Protein AF-A0A970GTF5-F1 (afdb_monomer)

pLDDT: mean 86.65, std 13.2, range [33.03, 96.88]

Structure (mmCIF, N/CA/C/O backbone):
data_AF-A0A970GTF5-F1
#
_entry.id   AF-A0A970GTF5-F1
#
loop_
_atom_site.group_PDB
_atom_site.id
_atom_site.type_symbol
_atom_site.label_atom_id
_atom_site.label_alt_id
_atom_site.label_comp_id
_atom_site.label_asym_id
_atom_site.label_entity_id
_atom_site.label_seq_id
_atom_site.pdbx_PDB_ins_code
_atom_site.Cartn_x
_atom_site.Cartn_y
_atom_site.Cartn_z
_atom_site.occupancy
_atom_site.B_iso_or_equiv
_atom_site.auth_seq_id
_atom_site.auth_comp_id
_atom_site.auth_asym_id
_atom_site.auth_atom_id
_atom_site.pdbx_PDB_model_num
ATOM 1 N N . MET A 1 1 ? 11.802 3.335 16.504 1.00 33.03 1 MET A N 1
ATOM 2 C CA . MET A 1 1 ? 10.713 2.356 16.689 1.00 33.03 1 MET A CA 1
ATOM 3 C C . MET A 1 1 ? 9.718 2.614 15.568 1.00 33.03 1 MET A C 1
ATOM 5 O O . MET A 1 1 ? 9.012 3.611 15.617 1.00 33.03 1 MET A O 1
ATOM 9 N N . GLU A 1 2 ? 9.787 1.831 14.490 1.00 36.78 2 GLU A N 1
ATOM 10 C CA . GLU A 1 2 ? 8.893 1.966 13.333 1.00 36.78 2 GLU A CA 1
ATOM 11 C C . GLU A 1 2 ? 7.520 1.410 13.710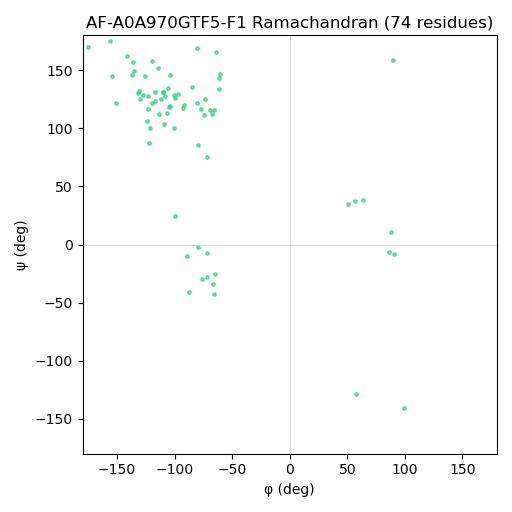 1.00 36.78 2 GLU A C 1
ATOM 13 O O . GLU A 1 2 ? 7.358 0.226 13.992 1.00 36.78 2 GLU A O 1
ATOM 18 N N . ASN A 1 3 ? 6.544 2.306 13.804 1.00 41.09 3 ASN A N 1
ATOM 19 C CA . ASN A 1 3 ? 5.180 1.983 14.182 1.00 41.09 3 ASN A CA 1
ATOM 20 C C . ASN A 1 3 ? 4.473 1.402 12.946 1.00 41.09 3 ASN A C 1
ATOM 22 O O . ASN A 1 3 ? 3.875 2.138 12.165 1.00 41.09 3 ASN A O 1
ATOM 26 N N . ILE A 1 4 ? 4.608 0.092 12.715 1.00 53.91 4 ILE A N 1
ATOM 27 C CA . ILE A 1 4 ? 3.897 -0.634 11.651 1.00 53.91 4 ILE A CA 1
ATOM 28 C C . ILE A 1 4 ? 2.419 -0.734 12.070 1.00 53.91 4 ILE A C 1
ATOM 30 O O . ILE A 1 4 ? 1.957 -1.762 12.560 1.00 53.91 4 ILE A O 1
ATOM 34 N N . ILE A 1 5 ? 1.673 0.368 11.962 1.00 65.12 5 ILE A N 1
ATOM 35 C CA . ILE A 1 5 ? 0.262 0.409 12.357 1.00 65.12 5 ILE A CA 1
ATOM 36 C C . ILE A 1 5 ? -0.590 -0.264 11.276 1.00 65.12 5 ILE A C 1
ATOM 38 O O . ILE A 1 5 ? -0.718 0.229 10.152 1.00 65.12 5 ILE A O 1
ATOM 42 N N . GLY A 1 6 ? -1.245 -1.362 11.656 1.00 68.25 6 GLY A N 1
ATOM 43 C CA . GLY A 1 6 ? -2.417 -1.884 10.952 1.00 68.25 6 GLY A CA 1
ATOM 44 C C . GLY A 1 6 ? -2.151 -2.843 9.794 1.00 68.25 6 GLY A C 1
ATOM 45 O O . GLY A 1 6 ? -3.081 -3.137 9.050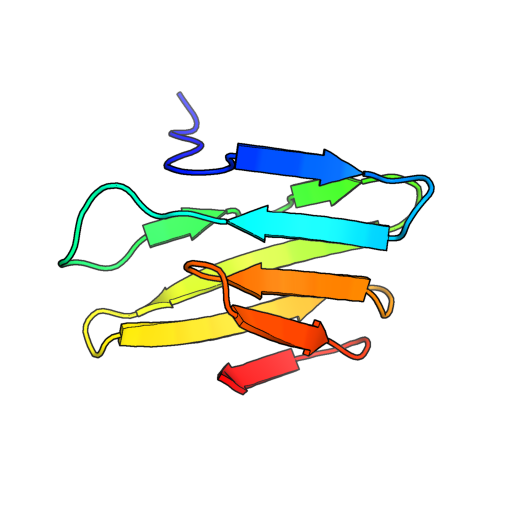 1.00 68.25 6 GLY A O 1
ATOM 46 N N . VAL A 1 7 ? -0.927 -3.345 9.596 1.00 75.88 7 VAL A N 1
ATOM 47 C CA . VAL A 1 7 ? -0.722 -4.465 8.658 1.00 75.88 7 VAL A CA 1
ATOM 48 C C . VAL A 1 7 ? -1.363 -5.712 9.253 1.00 75.88 7 VAL A C 1
ATOM 50 O O . VAL A 1 7 ? -0.918 -6.190 10.294 1.00 75.88 7 VAL A O 1
ATOM 53 N N . HIS A 1 8 ? -2.393 -6.237 8.594 1.00 81.12 8 HIS A N 1
ATOM 54 C CA . HIS A 1 8 ? -3.049 -7.467 9.028 1.00 81.12 8 HIS A CA 1
ATOM 55 C C . HIS A 1 8 ? -2.359 -8.698 8.435 1.00 81.12 8 HIS A C 1
ATOM 57 O O . HIS A 1 8 ? -2.134 -9.688 9.128 1.00 81.12 8 HIS A O 1
ATOM 63 N N . ARG A 1 9 ? -1.970 -8.628 7.155 1.00 84.88 9 ARG A N 1
ATOM 64 C CA . ARG A 1 9 ? -1.334 -9.742 6.443 1.00 84.88 9 ARG A CA 1
ATOM 65 C C . ARG A 1 9 ? -0.453 -9.246 5.301 1.00 84.88 9 ARG A C 1
ATOM 67 O O . ARG A 1 9 ? -0.793 -8.293 4.611 1.00 84.88 9 ARG A O 1
ATOM 74 N N . ILE A 1 10 ? 0.656 -9.940 5.062 1.00 87.88 10 ILE A N 1
ATOM 75 C CA . ILE A 1 10 ? 1.489 -9.778 3.865 1.00 87.88 10 ILE A CA 1
ATOM 76 C C . ILE A 1 10 ? 1.738 -11.169 3.291 1.00 87.88 10 ILE A C 1
ATOM 78 O O . ILE A 1 10 ? 2.220 -12.053 3.997 1.00 87.88 10 ILE A O 1
ATOM 82 N N . SER A 1 11 ? 1.418 -11.367 2.015 1.00 88.44 11 SER A N 1
ATOM 83 C CA . SER A 1 11 ? 1.672 -12.604 1.280 1.00 88.44 11 SER A CA 1
ATOM 84 C C . SER A 1 11 ? 2.546 -12.289 0.072 1.00 88.44 11 SER A C 1
ATOM 86 O O . SER A 1 11 ? 2.070 -11.796 -0.947 1.00 88.44 11 SER A O 1
ATOM 88 N N . ALA A 1 12 ? 3.848 -12.562 0.189 1.00 85.81 12 ALA A N 1
ATOM 89 C CA . ALA A 1 12 ? 4.796 -12.366 -0.908 1.00 85.81 12 ALA A CA 1
ATOM 90 C C . ALA A 1 12 ? 4.529 -13.318 -2.084 1.00 85.81 12 ALA A C 1
ATOM 92 O O . ALA A 1 12 ? 4.716 -12.931 -3.233 1.00 85.81 12 ALA A O 1
ATOM 93 N N . LEU A 1 13 ? 4.072 -14.541 -1.791 1.00 87.94 13 LEU A N 1
ATOM 94 C CA . LEU A 1 13 ? 3.732 -15.544 -2.799 1.00 87.94 13 LEU A CA 1
ATOM 95 C C . LEU A 1 13 ? 2.533 -15.107 -3.649 1.00 87.94 13 LEU A C 1
ATOM 97 O O . LEU A 1 13 ? 2.550 -15.267 -4.863 1.00 87.94 13 LEU A O 1
ATOM 101 N N . GLU A 1 14 ? 1.507 -14.544 -3.009 1.00 88.25 14 GLU A N 1
ATOM 102 C CA . GLU A 1 14 ? 0.281 -14.103 -3.688 1.00 88.25 14 GLU A CA 1
ATOM 103 C C . GLU A 1 14 ? 0.367 -12.651 -4.183 1.00 88.25 14 GLU A C 1
ATOM 105 O O . GLU A 1 14 ? -0.512 -12.195 -4.909 1.00 88.25 14 GLU A O 1
ATOM 110 N N . GLY A 1 15 ? 1.402 -11.904 -3.783 1.00 90.81 15 GLY A N 1
ATOM 111 C CA . GLY A 1 15 ? 1.516 -10.476 -4.074 1.00 90.81 15 GLY A CA 1
ATOM 112 C C . GLY A 1 15 ? 0.406 -9.655 -3.414 1.00 90.81 15 GLY A C 1
ATOM 113 O O . GLY A 1 15 ? -0.108 -8.727 -4.032 1.00 90.81 15 GLY A O 1
ATOM 114 N N . VAL A 1 16 ? 0.017 -10.005 -2.184 1.00 92.69 16 VAL A N 1
ATOM 115 C CA . VAL A 1 16 ? -1.090 -9.363 -1.458 1.00 92.69 16 VAL A CA 1
ATOM 116 C C . VAL A 1 16 ? -0.586 -8.681 -0.193 1.00 92.69 16 VAL A C 1
ATOM 118 O O . VAL A 1 16 ? 0.107 -9.296 0.621 1.00 92.69 16 VAL A O 1
ATOM 121 N N . VAL A 1 17 ? -0.989 -7.428 0.005 1.00 91.94 17 VAL A N 1
ATOM 122 C CA . VAL A 1 17 ? -0.845 -6.710 1.275 1.00 91.94 17 VAL A CA 1
ATOM 123 C C . VAL A 1 17 ? -2.234 -6.384 1.798 1.00 91.94 17 VAL A C 1
ATOM 125 O O . VAL A 1 17 ? -3.011 -5.733 1.110 1.00 91.94 17 VAL A O 1
ATOM 128 N N . GLU A 1 18 ? -2.548 -6.813 3.014 1.00 92.25 18 GLU A N 1
ATOM 129 C CA . GLU A 1 18 ? -3.783 -6.458 3.703 1.00 92.25 18 GLU A CA 1
ATOM 130 C C . GLU A 1 18 ? -3.497 -5.432 4.793 1.00 92.25 18 GLU A C 1
ATOM 132 O O . GLU A 1 18 ? -2.742 -5.680 5.742 1.00 92.25 18 GLU A O 1
ATOM 137 N N . TRP A 1 19 ? -4.108 -4.261 4.636 1.00 90.75 19 TRP A N 1
ATOM 138 C CA . TRP A 1 19 ? -3.907 -3.117 5.502 1.00 90.75 19 TRP A CA 1
ATOM 139 C C . TRP A 1 19 ? -5.230 -2.644 6.106 1.00 90.75 19 TRP A C 1
ATOM 141 O O . TRP A 1 19 ? -6.143 -2.178 5.418 1.00 90.75 19 TRP A O 1
ATOM 151 N N . LEU A 1 20 ? -5.304 -2.745 7.430 1.00 86.56 20 LEU A N 1
ATOM 152 C CA . LEU A 1 20 ? -6.420 -2.324 8.259 1.00 86.56 20 LEU A CA 1
ATOM 153 C C . LEU A 1 20 ? -5.918 -1.304 9.296 1.00 86.56 20 LEU A C 1
ATOM 155 O O . LEU A 1 20 ? -5.539 -1.676 10.410 1.00 86.56 20 LEU A O 1
ATOM 159 N N . PRO A 1 21 ? -5.879 -0.005 8.956 1.00 79.06 21 PRO A N 1
ATOM 160 C CA . PRO A 1 21 ? -5.446 1.015 9.900 1.00 79.06 21 PRO A CA 1
ATOM 161 C C . PRO A 1 21 ? -6.433 1.111 11.072 1.00 79.06 21 PRO A C 1
ATOM 163 O O . PRO A 1 21 ? -7.586 1.493 10.888 1.00 79.06 21 PRO A O 1
ATOM 166 N N . GLY A 1 22 ? -5.974 0.780 12.283 1.00 72.38 22 GLY A N 1
ATOM 167 C CA . GLY A 1 22 ? -6.806 0.763 13.495 1.00 72.38 22 GLY A CA 1
ATOM 168 C C . GLY A 1 22 ? -7.213 2.142 14.032 1.00 72.38 22 GLY A C 1
ATOM 169 O O . GLY A 1 22 ? -8.013 2.217 14.957 1.0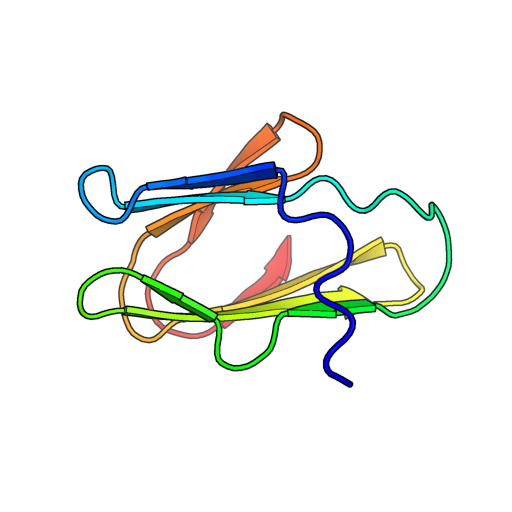0 72.38 22 GLY A O 1
ATOM 170 N N . VAL A 1 23 ? -6.682 3.231 13.466 1.00 71.81 23 VAL A N 1
ATOM 171 C CA . VAL A 1 23 ? -7.031 4.611 13.840 1.00 71.81 23 VAL A CA 1
ATOM 172 C C . VAL A 1 23 ? -7.784 5.260 12.676 1.00 71.81 23 VAL A C 1
ATOM 174 O O . VAL A 1 23 ? -7.253 5.261 11.562 1.00 71.81 23 VAL A O 1
ATOM 177 N N . PRO A 1 24 ? -8.995 5.812 12.873 1.00 66.19 24 PRO A N 1
ATOM 178 C CA . PRO A 1 24 ? -9.809 6.355 11.782 1.00 66.19 24 PRO A CA 1
ATOM 179 C C . PRO A 1 24 ? -9.259 7.664 11.205 1.00 66.19 24 PRO A C 1
ATOM 181 O O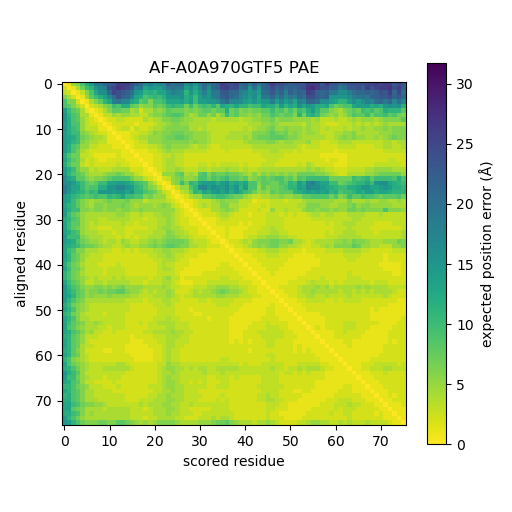 . PRO A 1 24 ? -9.435 7.913 10.017 1.00 66.19 24 PRO A O 1
ATOM 184 N N . GLU A 1 25 ? -8.538 8.445 12.008 1.00 69.56 25 GLU A N 1
ATOM 185 C CA . GLU A 1 25 ? -8.115 9.807 11.672 1.00 69.56 25 GLU A CA 1
ATOM 186 C C . GLU A 1 25 ? -6.592 9.956 11.670 1.00 69.56 25 GLU A C 1
ATOM 188 O O . GLU A 1 25 ? -5.866 9.165 12.278 1.00 69.56 25 GLU A O 1
ATOM 193 N N . GLY A 1 26 ? -6.106 10.968 10.955 1.00 76.44 26 GLY A N 1
ATOM 194 C CA . GLY A 1 26 ? -4.690 11.304 10.890 1.00 76.44 26 GLY A CA 1
ATOM 195 C C . GLY A 1 26 ? -3.922 10.599 9.773 1.00 76.44 26 GLY A C 1
ATOM 196 O O . GLY A 1 26 ? -4.320 9.548 9.254 1.00 76.44 26 GLY A O 1
ATOM 197 N N . ARG A 1 27 ? -2.784 11.200 9.426 1.00 85.31 27 ARG A N 1
ATOM 198 C CA . ARG A 1 27 ? -1.836 10.673 8.456 1.00 85.31 27 ARG A CA 1
ATOM 199 C C . ARG A 1 27 ? -1.084 9.497 9.057 1.00 85.31 27 ARG A C 1
ATOM 201 O O . ARG A 1 27 ? -0.434 9.635 10.092 1.00 85.31 27 ARG A O 1
ATOM 208 N N . LEU A 1 28 ? -1.120 8.359 8.377 1.00 88.19 28 LEU A N 1
ATOM 209 C CA . LEU A 1 28 ? -0.321 7.198 8.745 1.00 88.19 28 LEU A CA 1
ATOM 210 C C . LEU A 1 28 ? 0.198 6.495 7.505 1.00 88.19 28 LEU A C 1
ATOM 212 O O . LEU A 1 28 ? -0.333 6.662 6.411 1.00 88.19 28 LEU A O 1
ATOM 216 N N . GLY A 1 29 ? 1.210 5.664 7.674 1.00 85.94 29 GLY A N 1
ATOM 217 C CA . GLY A 1 29 ? 1.650 4.869 6.555 1.00 85.94 29 GLY A CA 1
ATOM 218 C C . GLY A 1 29 ? 2.739 3.882 6.880 1.00 85.94 29 GLY A C 1
ATOM 219 O O . GLY A 1 29 ? 3.339 3.898 7.953 1.00 85.94 29 GLY A O 1
ATOM 220 N N . LEU A 1 30 ? 2.962 3.029 5.898 1.00 88.06 30 LEU A N 1
ATOM 221 C CA . LEU A 1 30 ? 3.987 2.012 5.845 1.00 88.06 30 LEU A CA 1
ATOM 222 C C . LEU A 1 30 ? 4.933 2.434 4.737 1.00 88.06 30 LEU A C 1
ATOM 224 O O . LEU A 1 30 ? 4.541 2.469 3.577 1.00 88.06 30 LEU A O 1
ATOM 228 N N . THR A 1 31 ? 6.156 2.796 5.082 1.00 90.25 31 THR A N 1
ATOM 229 C CA . THR A 1 31 ? 7.185 3.146 4.099 1.00 90.25 31 THR A CA 1
ATOM 230 C C . THR A 1 31 ? 8.176 2.004 3.974 1.00 90.25 31 THR A C 1
ATOM 232 O O . THR A 1 31 ? 8.493 1.369 4.978 1.00 90.25 31 THR A O 1
ATOM 235 N N . ASN A 1 32 ? 8.711 1.776 2.774 1.00 90.25 32 ASN A N 1
ATOM 236 C CA . ASN A 1 32 ? 9.714 0.746 2.497 1.00 90.25 32 ASN A CA 1
ATOM 237 C C . ASN A 1 32 ? 9.246 -0.668 2.907 1.00 90.25 32 ASN A C 1
ATOM 239 O O . ASN A 1 32 ? 10.039 -1.485 3.379 1.00 90.25 32 ASN A O 1
ATOM 243 N N . LEU A 1 33 ? 7.956 -0.964 2.713 1.00 90.12 33 LEU A N 1
ATOM 244 C CA . LEU A 1 33 ? 7.368 -2.277 2.957 1.00 90.12 33 LEU A CA 1
ATOM 245 C C . LE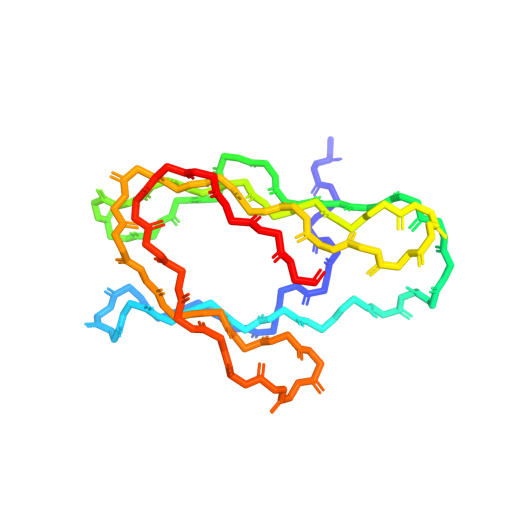U A 1 33 ? 7.921 -3.279 1.944 1.00 90.12 33 LEU A C 1
ATOM 247 O O . LEU A 1 33 ? 7.627 -3.186 0.753 1.00 90.12 33 LEU A O 1
ATOM 251 N N . ARG A 1 34 ? 8.711 -4.244 2.412 1.00 90.38 34 ARG A N 1
ATOM 252 C CA . ARG A 1 34 ? 9.344 -5.259 1.561 1.00 90.38 34 ARG A CA 1
ATOM 253 C C . ARG A 1 34 ? 8.57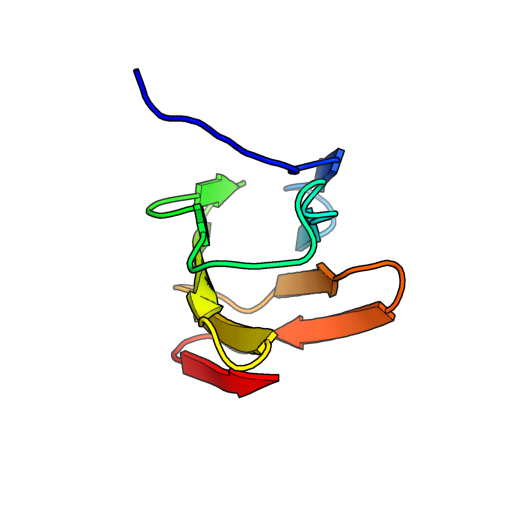4 -6.566 1.612 1.00 90.38 34 ARG A C 1
ATOM 255 O O . ARG A 1 34 ? 8.311 -7.086 2.693 1.00 90.38 34 ARG A O 1
ATOM 262 N N . PHE A 1 35 ? 8.249 -7.107 0.444 1.00 88.00 35 PHE A N 1
ATOM 263 C CA . PHE A 1 35 ? 7.599 -8.407 0.312 1.00 88.00 35 PHE A CA 1
ATOM 264 C C . PHE A 1 35 ? 7.993 -9.059 -1.012 1.00 88.00 35 PHE A C 1
ATOM 266 O O . PHE A 1 35 ? 7.799 -8.495 -2.089 1.00 88.00 35 PHE A O 1
ATOM 273 N N . GLY A 1 36 ? 8.588 -10.252 -0.928 1.00 88.31 36 GLY A N 1
ATOM 274 C CA . GLY A 1 36 ? 9.216 -10.890 -2.084 1.00 88.31 36 GLY A CA 1
ATOM 275 C C . GLY A 1 36 ? 10.301 -9.988 -2.677 1.00 88.31 36 GLY A C 1
ATOM 276 O O . GLY A 1 36 ? 11.146 -9.477 -1.948 1.00 88.31 36 GLY A O 1
ATOM 277 N N . ASP A 1 37 ? 10.231 -9.760 -3.989 1.00 90.81 37 ASP A N 1
ATOM 278 C CA . ASP A 1 37 ? 11.115 -8.843 -4.727 1.00 90.81 37 ASP A CA 1
ATOM 279 C C . ASP A 1 37 ? 10.449 -7.474 -4.998 1.00 90.81 37 ASP A C 1
ATOM 281 O O . ASP A 1 37 ? 10.752 -6.796 -5.980 1.00 90.81 37 ASP A O 1
ATOM 285 N N . ASN A 1 38 ? 9.468 -7.089 -4.174 1.00 93.38 38 ASN A N 1
ATOM 286 C CA . ASN A 1 38 ? 8.769 -5.811 -4.268 1.00 93.38 38 ASN A CA 1
ATOM 287 C C . ASN A 1 38 ? 9.054 -4.935 -3.041 1.00 93.38 38 ASN A C 1
ATOM 289 O O . ASN A 1 38 ? 9.298 -5.422 -1.933 1.00 93.38 38 ASN A O 1
ATOM 293 N N . VAL A 1 39 ? 8.991 -3.624 -3.253 1.00 94.62 39 VAL A N 1
ATOM 294 C CA . VAL A 1 39 ? 9.012 -2.611 -2.202 1.00 94.62 39 VAL A CA 1
ATOM 295 C C . VAL A 1 39 ? 7.870 -1.636 -2.451 1.00 94.62 39 VAL A C 1
ATOM 297 O O . VAL A 1 39 ? 7.696 -1.169 -3.581 1.00 94.62 39 VAL A O 1
ATOM 300 N N . ALA A 1 40 ? 7.092 -1.345 -1.410 1.00 94.50 40 ALA A N 1
ATOM 301 C CA . ALA A 1 40 ? 5.974 -0.421 -1.498 1.00 94.50 40 ALA A CA 1
ATOM 302 C C . ALA A 1 40 ? 5.908 0.566 -0.326 1.00 94.50 40 ALA A C 1
ATOM 304 O O . ALA A 1 40 ? 6.278 0.251 0.802 1.00 94.50 40 ALA A O 1
ATOM 305 N N . ASP A 1 41 ? 5.381 1.749 -0.612 1.00 94.00 41 ASP A N 1
ATOM 306 C CA . ASP A 1 41 ? 4.945 2.736 0.362 1.00 94.00 41 ASP A CA 1
ATOM 307 C C . ASP A 1 41 ? 3.413 2.812 0.314 1.00 94.00 41 ASP A C 1
ATOM 309 O O . ASP A 1 41 ? 2.836 2.931 -0.766 1.00 94.00 41 ASP A O 1
ATOM 313 N N . LEU A 1 42 ? 2.757 2.759 1.469 1.00 92.94 42 LEU A N 1
ATOM 314 C CA . LEU A 1 42 ? 1.310 2.880 1.642 1.00 92.94 42 LEU A CA 1
ATOM 315 C C . LEU A 1 42 ? 1.049 4.012 2.624 1.00 92.94 42 LEU A C 1
ATOM 317 O O . LEU A 1 42 ? 1.303 3.854 3.813 1.00 92.94 42 LEU A O 1
ATOM 321 N N . ILE A 1 43 ? 0.571 5.156 2.150 1.00 92.00 43 ILE A N 1
ATOM 322 C CA . ILE A 1 43 ? 0.332 6.330 2.988 1.00 92.00 43 ILE A CA 1
ATOM 323 C C . ILE A 1 43 ? -1.143 6.697 2.922 1.00 92.00 43 ILE A C 1
ATOM 325 O O . ILE A 1 43 ? -1.651 6.988 1.848 1.00 92.00 43 ILE A O 1
ATOM 329 N N . ARG A 1 44 ? -1.820 6.724 4.067 1.00 90.81 44 ARG A N 1
ATOM 330 C CA . ARG A 1 44 ? -3.141 7.329 4.212 1.00 90.81 44 ARG A CA 1
ATOM 331 C C . ARG A 1 44 ? -2.956 8.776 4.641 1.00 90.81 44 ARG A C 1
ATOM 333 O O . ARG A 1 44 ? -2.379 9.027 5.698 1.00 90.81 44 ARG A O 1
ATOM 340 N N . GLU A 1 45 ? -3.452 9.703 3.841 1.00 89.62 45 GLU A N 1
ATOM 341 C CA . GLU A 1 45 ? -3.476 11.130 4.144 1.00 89.62 45 GLU A CA 1
ATOM 342 C C . GLU A 1 45 ? -4.657 11.481 5.074 1.00 89.62 45 GLU A C 1
ATOM 344 O O . GLU A 1 45 ? -5.526 10.654 5.363 1.00 89.62 45 GLU A O 1
ATOM 349 N N . ASN A 1 46 ? -4.672 12.705 5.611 1.00 86.44 46 ASN A N 1
ATOM 350 C CA . ASN A 1 46 ? -5.678 13.131 6.599 1.00 86.44 46 ASN A CA 1
ATOM 351 C C . ASN A 1 46 ? -7.111 13.178 6.043 1.00 86.44 46 ASN A C 1
ATOM 353 O O . ASN A 1 46 ? -8.064 13.057 6.805 1.00 86.44 46 ASN A O 1
ATOM 357 N N . ASP A 1 47 ? -7.254 13.357 4.733 1.00 87.50 47 ASP A N 1
ATOM 358 C CA . ASP A 1 47 ? -8.526 13.350 4.003 1.00 87.50 47 ASP A CA 1
ATOM 359 C C . ASP A 1 47 ? -9.049 11.926 3.728 1.00 87.50 47 ASP A C 1
ATOM 361 O O . ASP A 1 47 ? -10.129 11.758 3.167 1.00 87.50 47 ASP A O 1
ATOM 365 N N . GLY A 1 48 ? -8.296 10.896 4.135 1.00 85.06 48 GLY A N 1
ATOM 366 C CA . GLY A 1 48 ? -8.623 9.489 3.923 1.00 85.06 48 GLY A CA 1
ATOM 367 C C . GLY A 1 48 ? -8.064 8.898 2.630 1.00 85.06 48 GLY A C 1
ATOM 368 O O . GLY A 1 48 ? -8.112 7.673 2.491 1.00 85.06 48 GLY A O 1
ATOM 369 N N . THR A 1 49 ? -7.489 9.723 1.749 1.00 91.25 49 THR A N 1
ATOM 370 C CA . THR A 1 49 ? -6.860 9.298 0.494 1.00 91.25 49 THR A CA 1
ATOM 371 C C . THR A 1 49 ? -5.693 8.361 0.780 1.00 91.25 49 THR A C 1
ATOM 373 O O . THR A 1 49 ? -4.854 8.656 1.636 1.00 91.25 49 THR A O 1
ATOM 376 N N . VAL A 1 50 ? -5.590 7.245 0.055 1.00 92.62 50 VAL A N 1
ATOM 377 C CA . VAL A 1 50 ? -4.445 6.336 0.176 1.00 92.62 50 VAL A CA 1
ATOM 378 C C . VAL A 1 50 ? -3.542 6.467 -1.041 1.00 92.62 50 VAL A C 1
ATOM 380 O O . VAL A 1 50 ? -3.882 6.084 -2.157 1.00 92.62 50 VAL A O 1
ATOM 383 N N . ARG A 1 51 ? -2.336 6.979 -0.808 1.00 95.31 51 ARG A N 1
ATOM 384 C CA . ARG A 1 51 ? -1.258 7.043 -1.786 1.00 95.31 51 ARG A CA 1
ATOM 385 C C . ARG A 1 51 ? -0.377 5.806 -1.669 1.00 95.31 51 ARG A C 1
ATOM 387 O O . ARG A 1 51 ? 0.299 5.599 -0.662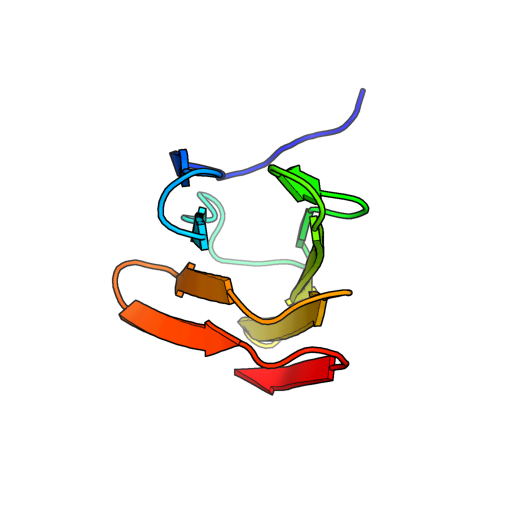 1.00 95.31 51 ARG A O 1
ATOM 394 N N . ILE A 1 52 ? -0.339 5.028 -2.740 1.00 95.94 52 ILE A N 1
ATOM 395 C CA . ILE A 1 52 ? 0.517 3.857 -2.892 1.00 95.94 52 ILE A CA 1
ATOM 396 C C . ILE A 1 52 ? 1.661 4.189 -3.844 1.00 95.94 52 ILE A C 1
ATOM 398 O O . ILE A 1 52 ? 1.442 4.745 -4.920 1.00 95.94 52 ILE A O 1
ATOM 402 N N . ARG A 1 53 ? 2.882 3.804 -3.481 1.00 96.88 53 ARG A N 1
ATOM 403 C CA . ARG A 1 53 ? 4.019 3.734 -4.401 1.00 96.88 53 ARG A CA 1
ATOM 404 C C . ARG A 1 53 ? 4.565 2.319 -4.383 1.00 96.88 53 ARG A C 1
ATOM 406 O O . ARG A 1 53 ? 4.868 1.837 -3.307 1.00 96.88 53 ARG A O 1
ATOM 413 N N . ALA A 1 54 ? 4.737 1.666 -5.524 1.00 96.69 54 ALA A N 1
ATOM 414 C CA . ALA A 1 54 ? 5.288 0.312 -5.569 1.00 96.69 54 ALA A CA 1
ATOM 415 C C . ALA A 1 54 ? 6.303 0.136 -6.697 1.00 96.69 54 ALA A C 1
ATOM 417 O O . ALA A 1 54 ? 6.165 0.728 -7.769 1.00 96.69 54 ALA A O 1
ATOM 418 N N . ALA A 1 55 ? 7.322 -0.691 -6.466 1.00 96.12 55 ALA A N 1
ATOM 419 C CA . ALA A 1 55 ? 8.305 -1.037 -7.491 1.00 96.12 55 ALA A CA 1
ATOM 420 C C . ALA A 1 55 ? 7.755 -2.043 -8.519 1.00 96.12 55 ALA A C 1
ATOM 422 O O . ALA A 1 55 ? 8.156 -2.017 -9.681 1.00 96.12 55 ALA A O 1
ATOM 423 N N . LYS A 1 56 ? 6.828 -2.914 -8.106 1.00 96.12 56 LYS A N 1
ATOM 424 C CA . LYS A 1 56 ? 6.160 -3.922 -8.942 1.00 96.12 56 LYS A CA 1
ATOM 425 C C . LYS A 1 56 ? 4.654 -3.954 -8.661 1.00 96.12 56 LYS A C 1
ATOM 427 O O . LYS A 1 56 ? 4.245 -3.544 -7.571 1.00 96.12 56 LYS A O 1
ATOM 432 N N . PRO A 1 57 ? 3.830 -4.442 -9.606 1.00 96.12 57 PRO A N 1
ATOM 433 C CA . PRO A 1 57 ? 2.404 -4.596 -9.365 1.00 96.12 57 PRO A CA 1
ATOM 434 C C . PRO A 1 57 ? 2.127 -5.572 -8.216 1.00 96.12 57 PRO A C 1
ATOM 436 O O . PRO A 1 57 ? 2.835 -6.565 -8.047 1.00 96.12 57 PRO A O 1
ATOM 439 N N . PHE A 1 58 ? 1.098 -5.279 -7.430 1.00 95.94 58 PHE A N 1
ATOM 440 C CA . PHE A 1 58 ? 0.605 -6.127 -6.345 1.00 95.94 58 PHE A CA 1
ATOM 441 C C . PHE A 1 58 ? -0.869 -5.794 -6.065 1.00 95.94 58 PHE A C 1
ATOM 443 O O . PHE A 1 58 ? -1.421 -4.856 -6.642 1.00 95.94 58 PHE A O 1
ATOM 450 N N . ARG A 1 59 ? -1.513 -6.548 -5.175 1.00 96.19 59 ARG A N 1
ATOM 451 C CA . ARG A 1 59 ? -2.879 -6.280 -4.722 1.00 96.19 59 ARG A CA 1
ATOM 452 C C . ARG A 1 59 ? -2.880 -5.762 -3.287 1.00 96.19 59 ARG A C 1
ATOM 454 O O . ARG A 1 59 ? -2.326 -6.396 -2.390 1.00 96.19 59 ARG A O 1
ATOM 461 N N . LEU A 1 60 ? -3.538 -4.629 -3.067 1.00 95.38 60 LEU A N 1
ATOM 462 C CA . LEU A 1 60 ? -3.795 -4.076 -1.741 1.00 95.38 60 LEU A CA 1
ATOM 463 C C . LEU A 1 60 ? -5.223 -4.419 -1.318 1.00 95.38 60 LEU A C 1
ATOM 465 O O . LEU A 1 60 ? -6.169 -4.094 -2.025 1.00 95.38 60 LEU A O 1
ATOM 469 N N . VAL A 1 61 ? -5.396 -5.024 -0.149 1.00 94.62 61 VAL A N 1
ATOM 470 C CA . VAL A 1 61 ? -6.694 -5.128 0.523 1.00 94.62 61 VAL A CA 1
ATOM 471 C C . VAL A 1 61 ? -6.735 -4.051 1.601 1.00 94.62 61 VAL A C 1
ATOM 473 O O . VAL A 1 61 ? -6.126 -4.198 2.658 1.00 94.62 61 VAL A O 1
ATOM 476 N N . TYR A 1 62 ? -7.409 -2.938 1.321 1.00 91.44 62 TYR A N 1
ATOM 477 C CA . TYR A 1 62 ? -7.534 -1.806 2.234 1.00 91.44 62 TYR A CA 1
ATOM 478 C C . TYR A 1 62 ? -8.926 -1.786 2.858 1.00 91.44 62 TYR A C 1
ATOM 480 O O . TYR A 1 62 ? -9.928 -1.693 2.151 1.00 91.44 62 TYR A O 1
ATOM 488 N N . LYS A 1 63 ? -9.001 -1.893 4.192 1.00 88.00 63 LY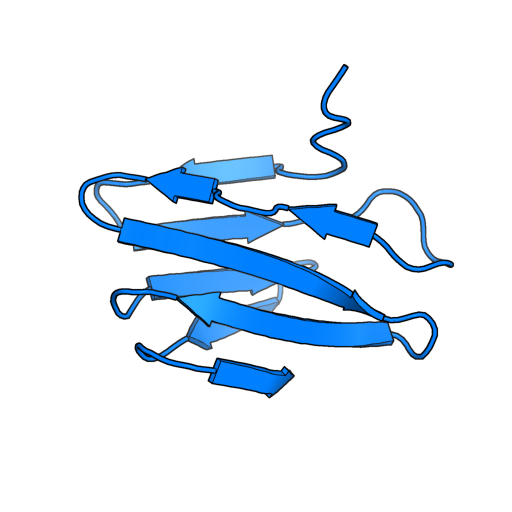S A N 1
ATOM 489 C CA . LYS A 1 63 ? -10.279 -1.955 4.935 1.00 88.00 63 LYS A CA 1
ATOM 490 C C . LYS A 1 63 ? -11.263 -3.012 4.387 1.00 88.00 63 LYS A C 1
ATOM 492 O O . LYS A 1 63 ? -12.471 -2.802 4.399 1.00 88.00 63 LYS A O 1
ATOM 497 N N . GLY A 1 64 ? -10.742 -4.142 3.904 1.00 89.25 64 GLY A N 1
ATOM 498 C CA . GLY A 1 64 ? -11.533 -5.232 3.319 1.00 89.25 64 GLY A CA 1
ATOM 499 C C . GLY A 1 64 ? -11.852 -5.084 1.825 1.00 89.25 64 GLY A C 1
ATOM 500 O O . GLY A 1 64 ? -12.347 -6.035 1.226 1.00 89.25 64 GLY A O 1
ATOM 501 N N . THR A 1 65 ? -11.528 -3.949 1.197 1.00 92.12 65 THR A N 1
ATOM 502 C CA . THR A 1 65 ? -11.711 -3.733 -0.246 1.00 92.12 65 THR A CA 1
ATOM 503 C C . THR A 1 65 ? -10.412 -4.005 -0.996 1.00 92.12 65 THR A C 1
ATOM 505 O O . THR A 1 65 ? -9.359 -3.482 -0.637 1.00 92.12 65 THR A O 1
ATOM 508 N N . ALA A 1 66 ? -10.475 -4.828 -2.043 1.00 94.56 66 ALA A N 1
ATOM 509 C CA . ALA A 1 66 ? -9.321 -5.145 -2.878 1.00 94.56 66 ALA A CA 1
ATOM 510 C C . ALA A 1 66 ? -9.112 -4.099 -3.983 1.00 94.56 66 ALA A C 1
ATOM 512 O O . ALA A 1 66 ? -10.050 -3.729 -4.687 1.00 94.56 66 ALA A O 1
ATOM 513 N N . HIS A 1 67 ? -7.862 -3.686 -4.167 1.00 95.94 67 HIS A N 1
ATOM 514 C CA . HIS A 1 67 ? -7.408 -2.751 -5.186 1.00 95.94 67 HIS A CA 1
ATOM 515 C C . HIS A 1 67 ? -6.182 -3.329 -5.893 1.00 95.94 67 HIS A C 1
ATOM 517 O O . HIS A 1 67 ? -5.223 -3.757 -5.245 1.00 95.94 67 HIS A O 1
ATOM 523 N N . ASP A 1 68 ? -6.193 -3.325 -7.224 1.00 95.62 68 ASP A N 1
ATOM 524 C CA . ASP A 1 68 ? -5.007 -3.657 -8.007 1.00 95.62 68 ASP A CA 1
ATOM 525 C C . ASP A 1 68 ? -4.096 -2.423 -8.076 1.00 95.62 68 ASP A C 1
ATOM 527 O O . ASP A 1 68 ? -4.503 -1.344 -8.509 1.00 95.62 68 ASP A O 1
ATOM 531 N N . CYS A 1 69 ? -2.858 -2.574 -7.612 1.00 96.06 69 CYS A N 1
ATOM 532 C CA . CYS A 1 69 ? -1.869 -1.507 -7.567 1.00 96.06 69 CYS A CA 1
ATOM 533 C C . CYS A 1 69 ? -0.786 -1.792 -8.614 1.00 96.06 69 CYS A C 1
ATOM 535 O O . CYS A 1 69 ? 0.053 -2.667 -8.382 1.00 96.06 69 CYS A O 1
ATOM 537 N N . PRO A 1 70 ? -0.772 -1.098 -9.767 1.00 96.12 70 PRO A N 1
ATOM 538 C CA . PRO A 1 70 ? 0.329 -1.201 -10.719 1.00 96.12 70 PRO A CA 1
ATOM 539 C C . PRO A 1 70 ? 1.647 -0.684 -10.124 1.00 96.12 70 PRO A C 1
ATOM 541 O O . PRO A 1 70 ? 1.675 0.017 -9.110 1.00 96.12 70 PRO A O 1
ATOM 544 N N . ALA A 1 71 ? 2.761 -1.002 -10.789 1.00 96.12 71 ALA A N 1
ATOM 545 C CA . ALA A 1 71 ? 4.039 -0.365 -10.482 1.00 96.12 71 ALA A CA 1
ATOM 546 C C . ALA A 1 71 ? 3.951 1.156 -10.698 1.00 96.12 71 ALA A C 1
ATOM 548 O O . ALA A 1 71 ? 3.273 1.631 -11.609 1.00 96.12 71 ALA A O 1
ATOM 549 N N . GLY A 1 72 ? 4.674 1.920 -9.881 1.00 96.25 72 GLY A N 1
ATOM 550 C CA . GLY A 1 72 ? 4.609 3.378 -9.873 1.00 96.25 72 GLY A CA 1
ATOM 551 C C . GLY A 1 72 ? 3.723 3.899 -8.748 1.00 96.25 72 GLY A C 1
ATOM 552 O O . GLY A 1 72 ? 3.802 3.405 -7.626 1.00 96.25 72 GLY A O 1
ATOM 553 N N . VAL A 1 73 ? 2.945 4.946 -9.024 1.00 96.56 73 VAL A N 1
ATOM 554 C CA . VAL A 1 73 ? 2.096 5.620 -8.032 1.00 96.56 73 VAL A CA 1
ATOM 555 C C . VAL A 1 73 ? 0.629 5.344 -8.334 1.00 96.56 73 VAL A C 1
ATOM 557 O O . VAL A 1 73 ? 0.188 5.542 -9.460 1.00 96.56 73 VAL A O 1
ATOM 560 N N . THR A 1 74 ? -0.119 4.936 -7.312 1.00 96.50 74 THR A N 1
ATOM 561 C CA . THR A 1 74 ? -1.575 4.750 -7.349 1.00 96.50 74 THR A CA 1
ATOM 562 C C . THR A 1 74 ? -2.210 5.552 -6.218 1.00 96.50 74 THR A C 1
ATOM 564 O O . THR A 1 74 ? -1.618 5.693 -5.147 1.00 96.50 74 THR A O 1
ATOM 567 N N . VAL A 1 75 ? -3.396 6.102 -6.458 1.00 95.12 75 VAL A N 1
ATOM 568 C CA . VAL A 1 75 ? -4.186 6.815 -5.453 1.00 95.12 75 VAL A CA 1
ATOM 569 C C . VAL A 1 75 ? -5.578 6.201 -5.439 1.00 95.12 75 VAL A C 1
ATOM 571 O O . VAL A 1 75 ? -6.167 6.040 -6.509 1.00 95.12 75 VAL A O 1
ATOM 574 N N . ILE A 1 76 ? -6.058 5.834 -4.252 1.00 91.31 76 ILE A N 1
ATOM 575 C CA . ILE A 1 76 ? -7.400 5.283 -4.018 1.00 91.31 76 ILE A CA 1
ATOM 576 C C . ILE A 1 76 ? -8.123 6.052 -2.916 1.00 91.31 76 ILE A C 1
ATOM 578 O O . ILE A 1 76 ? -7.429 6.657 -2.060 1.00 91.31 76 ILE A O 1
#

Radius of gyration: 11.29 Å; Cα contacts (8 Å, |Δi|>4): 164; chains: 1; bounding box: 23×29×27 Å

Solvent-accessible surface area (backbone atoms only — not comparable to full-atom values): 4345 Å² total; per-residue (Å²): 133,85,70,76,72,27,70,76,47,77,36,50,91,78,37,36,40,32,40,44,66,87,61,97,67,60,68,48,58,44,72,76,43,72,45,73,98,33,42,30,32,44,34,33,40,69,90,65,43,34,44,34,37,26,74,44,64,37,35,38,28,50,78,84,45,79,41,84,36,60,52,43,78,44,77,92

Secondary structure (DSSP, 8-state):
-----SEEEEETTTTEEEE--S-SSS-EEEEEEEETTEEEEEEE-TTS-EEEEESS-EEEEETTEEEEE-SEEEE-

Foldseek 3Di:
DDCPAAFPDDDLPQLETEGEHP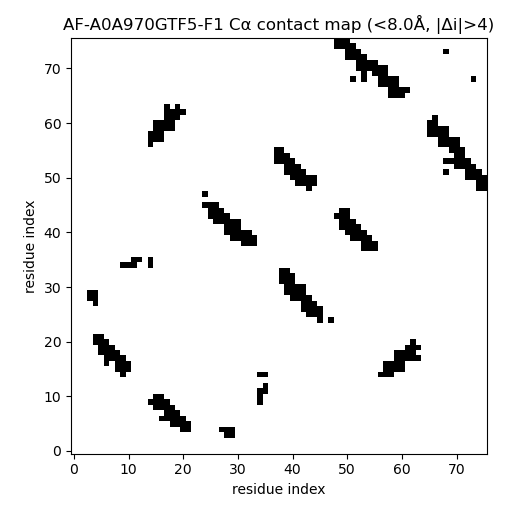DPAAKDWDAQDDGPPKGKIWIQHRVRKIKIAMQAWGWYQYNNDIDTDGHGIDID

Sequence (76 aa):
MENIIGVHRISALEGVVEWLPGVPEGRLGLTNLRFGDNVADLIRENDGTVRIRAAKPFRLVYKGTAHDCPAGVTVI

Nearest PDB structures (foldseek):
  8bdd-assembly1_A  TM=5.502E-01  e=6.724E-01  Bacteroides ovatus
  7agw-assembly1_B  TM=4.952E-01  e=8.846E+00  Bacillus subtilis subsp. subtilis str. 168
  5vx6-assembly2_B  TM=3.275E-01  e=3.194E+00  Bacillus subtilis subsp. subtilis str. 168
  1gkn-assembly1_A  TM=2.468E-01  e=3.008E+00  Homo sapiens

Mean predicted aligned error: 4.76 Å